Protein AF-A0A2M9Q7C4-F1 (afdb_monomer)

Secondary structure (DSSP, 8-state):
---EEEEEE-HHHHHHH--STTTT-TTSHHHHHHHHHHHHHHHTT-EEEEEEETTEEEEEEEE--HHHH-------

Solvent-accessible surface area (backbone 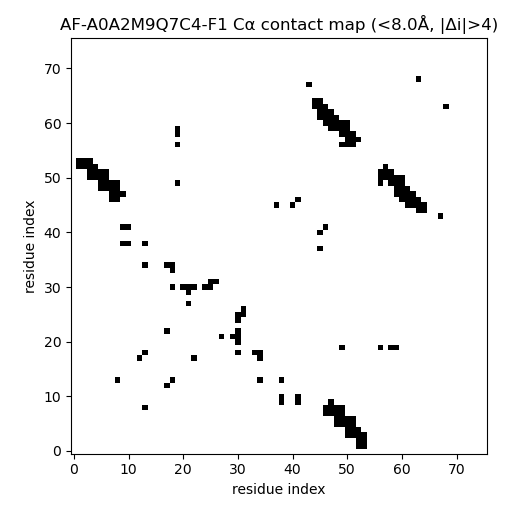atoms only — not comparable to full-atom values): 4735 Å² total; per-residue (Å²): 132,85,59,73,46,78,46,76,54,51,64,74,51,37,74,76,71,49,56,81,67,54,61,93,40,67,85,36,66,70,30,47,53,49,45,55,50,47,52,59,35,45,81,72,55,43,43,43,31,39,33,28,45,76,91,38,78,77,53,69,48,78,53,56,58,69,81,82,73,58,76,92,76,86,82,130

Radius of gyration: 14.43 Å; Cα contacts (8 Å, |Δi|>4): 90; chains: 1; bounding box: 52×28×27 Å

Sequence (76 aa):
MSKVELIELNNDLLEGIGSYCLRSKKKSSGYLNKNEWLNNRFEEGLKYVQVIDNKKQVGFIEYTEAENSSRVVHAD

pLDDT: mean 87.96, std 6.72, range [59.31, 95.44]

Foldseek 3Di:
DWDKDKDKDALVNCVVPFDPPCPVPCVDPVRVVVSVVVNVCVVVAWIKIFIATNNDGPDIDIDGPPVVVDDDDDDD

Nearest PDB structures (foldseek):
  1s60-assembly1_A-2  TM=5.798E-01  e=3.732E-01  Salmonella enterica subsp. enterica serovar Enteritidis
  2vbq-assembly1_A  TM=5.897E-01  e=1.481E+00  Salmonella enterica
  2g0b-assembly11_D  TM=4.629E-01  e=5.183E+00  uncultured bacterium

Organism: NCBI:txid582475

Mean predicted aligned error: 5.15 Å

Structure (mmCIF, N/CA/C/O backbone):
data_AF-A0A2M9Q7C4-F1
#
_entry.id   AF-A0A2M9Q7C4-F1
#
loop_
_atom_site.group_PDB
_atom_site.id
_atom_site.type_symbol
_atom_site.label_atom_id
_atom_site.label_alt_id
_atom_site.label_comp_id
_atom_site.label_asym_id
_atom_site.label_entity_id
_atom_site.label_seq_id
_atom_site.pdbx_PDB_ins_code
_atom_site.Cartn_x
_atom_site.Cartn_y
_atom_site.Cartn_z
_atom_site.occupancy
_atom_site.B_iso_or_equiv
_atom_site.auth_seq_id
_atom_site.auth_comp_id
_atom_site.auth_asym_id
_atom_site.auth_atom_id
_atom_site.pdbx_PDB_model_num
ATOM 1 N N . MET A 1 1 ? -21.139 -17.087 7.165 1.00 59.31 1 MET A N 1
ATOM 2 C CA . MET A 1 1 ? -19.861 -16.798 6.479 1.00 59.31 1 MET A CA 1
ATOM 3 C C . MET A 1 1 ? -19.612 -15.309 6.596 1.00 59.31 1 MET A C 1
ATOM 5 O O . MET A 1 1 ? -20.565 -14.558 6.419 1.00 59.31 1 MET A O 1
ATOM 9 N N . SER A 1 2 ? -18.409 -14.891 6.987 1.00 72.38 2 SER A N 1
ATOM 10 C CA . SER A 1 2 ? -18.084 -13.465 7.025 1.00 72.38 2 SER A CA 1
ATOM 11 C C . SER A 1 2 ? -17.932 -12.931 5.600 1.00 72.38 2 SER A C 1
ATOM 13 O O . SER A 1 2 ? -17.578 -13.678 4.683 1.00 72.38 2 SER A O 1
ATOM 15 N N . LYS A 1 3 ? -18.290 -11.663 5.393 1.00 88.94 3 LYS A N 1
ATOM 16 C CA . LYS A 1 3 ? -18.188 -11.026 4.080 1.00 88.94 3 LYS A CA 1
ATOM 17 C C . LYS A 1 3 ? -16.789 -10.433 3.958 1.00 88.94 3 LYS A C 1
ATOM 19 O O . LYS A 1 3 ? -16.489 -9.439 4.621 1.00 88.94 3 LYS A O 1
ATOM 24 N N . VAL A 1 4 ? -15.973 -11.057 3.114 1.00 94.12 4 VAL A N 1
ATOM 25 C CA . VAL A 1 4 ? -14.641 -10.567 2.757 1.00 94.12 4 VAL A CA 1
ATOM 26 C C . VAL A 1 4 ? -14.742 -9.736 1.483 1.00 94.12 4 VAL A C 1
ATOM 28 O O . VAL A 1 4 ? -15.325 -10.176 0.494 1.00 94.12 4 VAL A O 1
ATOM 31 N N . GLU A 1 5 ? -14.178 -8.535 1.515 1.00 94.62 5 GLU A N 1
ATOM 32 C CA . GLU A 1 5 ? -14.106 -7.599 0.395 1.00 94.62 5 GLU A CA 1
ATOM 33 C C . GLU A 1 5 ? -12.635 -7.294 0.095 1.00 94.62 5 GLU A C 1
ATOM 35 O O . GLU A 1 5 ? -11.832 -7.069 1.005 1.00 94.62 5 GLU A O 1
ATOM 40 N N . LEU A 1 6 ? -12.284 -7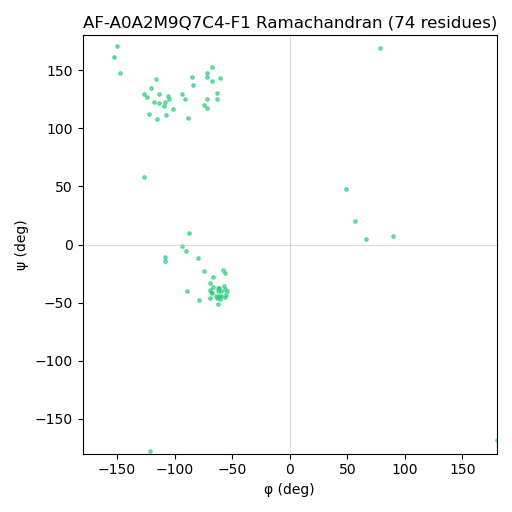.313 -1.190 1.00 94.81 6 LEU A N 1
ATOM 41 C CA . LEU A 1 6 ? -10.951 -6.994 -1.687 1.00 94.81 6 LEU A CA 1
ATOM 42 C C . LEU A 1 6 ? -11.019 -5.653 -2.407 1.00 94.81 6 LEU A C 1
ATOM 44 O O . LEU A 1 6 ? -11.765 -5.510 -3.373 1.00 94.81 6 LEU A O 1
ATOM 48 N N . ILE A 1 7 ? -10.258 -4.678 -1.919 1.00 93.31 7 ILE A N 1
ATOM 49 C CA . ILE A 1 7 ? -10.225 -3.327 -2.480 1.00 93.31 7 ILE A CA 1
ATOM 50 C C . ILE A 1 7 ? -8.828 -3.082 -3.030 1.00 93.31 7 ILE A C 1
ATOM 52 O O . ILE A 1 7 ? -7.880 -2.929 -2.262 1.00 93.31 7 ILE A O 1
ATOM 56 N N . GLU A 1 8 ? -8.698 -3.056 -4.353 1.00 94.50 8 GLU A N 1
ATOM 57 C CA . GLU A 1 8 ? -7.471 -2.604 -5.006 1.00 94.50 8 GLU A CA 1
ATOM 58 C C . GLU A 1 8 ? -7.348 -1.088 -4.849 1.00 94.50 8 GLU A C 1
ATOM 60 O O . GLU A 1 8 ? -8.271 -0.341 -5.174 1.00 94.50 8 GLU A O 1
ATOM 65 N N . LEU A 1 9 ? -6.224 -0.641 -4.298 1.00 93.38 9 LEU A N 1
ATOM 66 C CA . LEU A 1 9 ? -5.933 0.774 -4.147 1.00 93.38 9 LEU A CA 1
ATOM 67 C C . LEU A 1 9 ? -5.315 1.328 -5.427 1.00 93.38 9 LEU A C 1
ATOM 69 O O . LEU A 1 9 ? -4.496 0.683 -6.077 1.00 93.38 9 LEU A O 1
ATOM 73 N N . ASN A 1 10 ? -5.675 2.569 -5.715 1.00 91.00 10 ASN A N 1
ATOM 74 C CA . ASN A 1 10 ? -4.997 3.462 -6.641 1.00 91.00 10 ASN A CA 1
ATOM 75 C C . ASN A 1 10 ? -4.569 4.728 -5.874 1.00 91.00 10 ASN A C 1
ATOM 77 O O . ASN A 1 10 ? -4.785 4.819 -4.660 1.00 91.00 10 ASN A O 1
ATOM 81 N N . ASN A 1 11 ? -3.973 5.699 -6.564 1.00 89.62 11 ASN A N 1
ATOM 82 C CA . ASN A 1 11 ? -3.486 6.938 -5.952 1.00 89.62 11 ASN A CA 1
ATOM 83 C C . ASN A 1 11 ? -4.605 7.687 -5.196 1.00 89.62 11 ASN A C 1
ATOM 85 O O . ASN A 1 11 ? -4.419 8.050 -4.033 1.00 89.62 11 ASN A O 1
ATOM 89 N N . ASP A 1 12 ? -5.794 7.810 -5.798 1.00 87.88 12 ASP A N 1
ATOM 90 C CA . ASP A 1 12 ? -6.947 8.500 -5.197 1.00 87.88 12 ASP A CA 1
ATOM 91 C C . ASP A 1 12 ? -7.430 7.809 -3.909 1.00 87.88 12 ASP A C 1
ATOM 93 O O . ASP A 1 12 ? -7.667 8.437 -2.874 1.00 87.88 12 ASP A O 1
ATOM 97 N N . LEU A 1 13 ? -7.560 6.479 -3.946 1.00 87.12 13 LEU A N 1
ATOM 98 C CA . LEU A 1 13 ? -7.995 5.687 -2.797 1.00 87.12 13 LEU A CA 1
ATOM 99 C C . LEU A 1 13 ? -6.938 5.667 -1.691 1.00 87.12 13 LEU A C 1
ATOM 101 O O . LEU A 1 13 ? -7.292 5.623 -0.509 1.00 87.12 13 LEU A O 1
ATOM 105 N N . LEU A 1 14 ? -5.651 5.708 -2.042 1.00 87.06 14 LEU A N 1
ATOM 106 C CA . LEU A 1 14 ? -4.567 5.725 -1.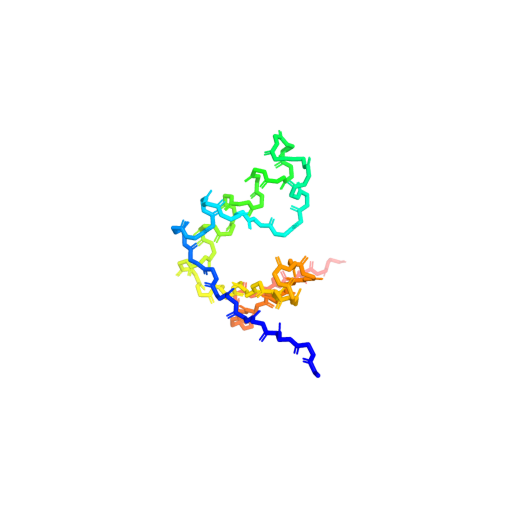068 1.00 87.06 14 LEU A CA 1
ATOM 107 C C . LEU A 1 14 ? -4.550 7.023 -0.253 1.00 87.06 14 LEU A C 1
ATOM 109 O O . LEU A 1 14 ? -4.293 6.958 0.948 1.00 87.06 14 LEU A O 1
ATOM 113 N N . GLU A 1 15 ? -4.864 8.176 -0.848 1.00 81.69 15 GLU A N 1
ATOM 114 C CA . GLU A 1 15 ? -4.929 9.449 -0.117 1.00 81.69 15 GLU A CA 1
ATOM 115 C C . GLU A 1 15 ? -6.010 9.422 0.982 1.00 81.69 15 GLU A C 1
ATOM 117 O O . GLU A 1 15 ? -5.778 9.868 2.111 1.00 81.69 15 GLU A O 1
ATOM 122 N N . GLY A 1 16 ? -7.166 8.814 0.696 1.00 79.31 16 GLY A N 1
ATOM 123 C CA . GLY A 1 16 ? -8.263 8.688 1.660 1.00 79.31 16 GLY A CA 1
ATOM 124 C C . GLY A 1 16 ? -8.065 7.573 2.694 1.00 79.31 16 GLY A C 1
ATOM 125 O O . GLY A 1 16 ? -8.260 7.778 3.897 1.00 79.31 16 GLY A O 1
ATOM 126 N N . ILE A 1 17 ? -7.691 6.376 2.235 1.00 82.44 17 ILE A N 1
ATOM 127 C CA . ILE A 1 17 ? -7.653 5.158 3.058 1.00 82.44 17 ILE A CA 1
ATOM 128 C C . ILE A 1 17 ? -6.287 4.986 3.738 1.00 82.44 17 ILE A C 1
ATOM 130 O O . ILE A 1 17 ? -6.217 4.630 4.920 1.00 82.44 17 ILE A O 1
ATOM 134 N N . GLY A 1 18 ? -5.207 5.283 3.017 1.00 82.19 18 GLY A N 1
ATOM 135 C CA . GLY A 1 18 ? -3.828 5.080 3.450 1.00 82.19 18 GLY A CA 1
ATOM 136 C C . GLY A 1 18 ? -3.340 3.636 3.351 1.00 82.19 18 GLY A C 1
ATOM 137 O O . GLY A 1 18 ? -4.110 2.691 3.155 1.00 82.19 18 GLY A O 1
ATOM 138 N N . SER A 1 19 ? -2.029 3.450 3.517 1.00 84.50 19 SER A N 1
ATOM 139 C CA . SER A 1 19 ? -1.434 2.117 3.637 1.00 84.50 19 SER A CA 1
ATOM 140 C C . SER A 1 19 ? -1.848 1.414 4.937 1.00 84.50 19 SER A C 1
ATOM 142 O O . SER A 1 19 ? -2.152 2.044 5.954 1.00 84.50 19 SER A O 1
ATOM 14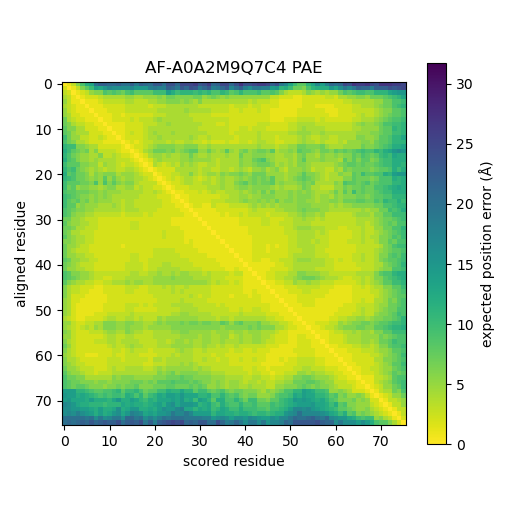4 N N . TYR A 1 20 ? -1.865 0.076 4.919 1.00 84.31 20 TYR A N 1
ATOM 145 C CA . TYR A 1 20 ? -2.242 -0.720 6.094 1.00 84.31 20 TYR A CA 1
ATOM 146 C C . TYR A 1 20 ? -1.269 -0.538 7.266 1.00 84.31 20 TYR A C 1
ATOM 148 O O . TYR A 1 20 ? -1.674 -0.406 8.428 1.00 84.31 20 TYR A O 1
ATOM 156 N N . CYS A 1 21 ? 0.030 -0.555 6.963 1.00 80.81 21 CYS A N 1
ATOM 157 C CA . CYS A 1 21 ? 1.093 -0.477 7.955 1.00 80.81 21 CYS A CA 1
ATOM 158 C C . CYS A 1 21 ? 1.111 0.897 8.626 1.00 80.81 21 CYS A C 1
ATOM 160 O O . CYS A 1 21 ? 0.939 1.920 7.978 1.00 80.81 21 CYS A O 1
ATOM 162 N N . LEU A 1 22 ? 1.350 0.932 9.941 1.00 81.50 22 LEU A N 1
ATOM 163 C CA . LEU A 1 22 ? 1.459 2.175 10.719 1.00 81.50 22 LEU A CA 1
ATOM 164 C C . LEU A 1 22 ? 0.232 3.107 10.633 1.00 81.50 22 LEU A C 1
ATOM 166 O O . LEU A 1 22 ? 0.331 4.273 11.010 1.00 81.50 22 LEU A O 1
ATOM 170 N N . ARG A 1 23 ? -0.948 2.602 10.246 1.00 82.06 23 ARG A N 1
ATOM 171 C CA . ARG A 1 23 ? -2.192 3.391 10.140 1.00 82.06 23 ARG A CA 1
ATOM 172 C C . ARG A 1 23 ? -2.614 4.120 11.424 1.00 82.06 23 ARG A C 1
ATOM 174 O O . ARG A 1 23 ? -3.312 5.127 11.360 1.00 82.06 23 ARG A O 1
ATOM 181 N N . SER A 1 24 ? -2.182 3.642 12.596 1.00 85.25 24 SER A N 1
ATOM 182 C CA . SER A 1 24 ? -2.395 4.306 13.894 1.00 85.25 24 SER A CA 1
ATOM 183 C C . SER A 1 24 ? -1.420 5.463 14.161 1.00 85.25 24 SER A C 1
ATOM 185 O O . SER A 1 24 ? -1.623 6.240 15.090 1.00 85.25 24 SER A O 1
ATOM 187 N N . LYS A 1 25 ? -0.369 5.601 13.346 1.00 89.31 25 LYS A N 1
ATOM 188 C CA . LYS A 1 25 ? 0.689 6.614 13.440 1.00 89.31 25 LYS A CA 1
ATOM 189 C C . LYS A 1 25 ? 0.842 7.354 12.104 1.00 89.31 25 LYS A C 1
ATOM 191 O O . LYS A 1 25 ? 1.932 7.402 11.535 1.00 89.31 25 LYS A O 1
ATOM 196 N N . LYS A 1 26 ? -0.240 7.986 11.632 1.00 87.25 26 LYS A N 1
ATOM 197 C CA . LYS A 1 26 ? -0.293 8.677 10.325 1.00 87.25 26 LYS A CA 1
ATOM 198 C C . LYS A 1 26 ? 0.745 9.795 10.131 1.00 87.25 26 LYS A C 1
ATOM 200 O O . LYS A 1 26 ? 1.056 10.151 9.007 1.00 87.25 26 LYS A O 1
ATOM 205 N N . LYS A 1 27 ? 1.284 10.355 11.218 1.00 89.44 27 LYS A N 1
ATOM 206 C CA . LYS A 1 27 ? 2.332 11.395 11.179 1.00 89.44 27 LYS A CA 1
ATOM 207 C C . LYS A 1 27 ? 3.754 10.836 11.277 1.00 89.44 27 LYS A C 1
ATOM 209 O O . LYS A 1 27 ? 4.707 11.604 11.313 1.00 89.44 27 LYS A O 1
ATOM 214 N N . SER A 1 28 ? 3.907 9.518 11.405 1.00 93.00 28 SER A N 1
ATOM 215 C CA . SER A 1 28 ? 5.234 8.908 11.452 1.00 93.00 28 SER A CA 1
ATOM 216 C C . SER A 1 28 ? 5.878 8.955 10.072 1.00 93.00 28 SER A C 1
ATOM 218 O O . SER A 1 28 ? 5.196 8.761 9.065 1.00 93.00 28 SER A O 1
ATOM 220 N N . SER A 1 29 ? 7.194 9.150 10.033 1.00 93.31 29 SER A N 1
ATOM 221 C CA . SER A 1 29 ? 7.966 9.118 8.787 1.00 93.31 29 SER A CA 1
ATOM 222 C C . SER A 1 29 ? 7.742 7.818 8.016 1.00 93.31 29 SER A C 1
ATOM 224 O O . SER A 1 29 ? 7.541 7.851 6.813 1.00 93.31 29 SER A O 1
ATOM 226 N N . GLY A 1 30 ? 7.670 6.676 8.707 1.00 89.44 30 GLY A N 1
ATOM 227 C CA . GLY A 1 30 ? 7.401 5.385 8.070 1.00 89.44 30 GLY A CA 1
ATOM 228 C C . GLY A 1 30 ? 6.058 5.327 7.334 1.00 89.44 30 GLY A C 1
ATOM 229 O O . GLY A 1 30 ? 5.994 4.778 6.239 1.00 89.44 30 GLY A O 1
ATOM 230 N N . TYR A 1 31 ? 4.997 5.910 7.901 1.00 91.94 31 TYR A N 1
ATOM 231 C CA . TYR A 1 31 ? 3.688 5.960 7.241 1.00 91.94 31 TYR A CA 1
ATOM 232 C C . TYR A 1 31 ? 3.701 6.896 6.027 1.00 91.94 31 TYR A C 1
ATOM 234 O O . TYR A 1 31 ? 3.221 6.524 4.958 1.00 91.94 31 TYR A O 1
ATOM 242 N N . LEU A 1 32 ? 4.280 8.091 6.185 1.00 91.31 32 LEU A N 1
ATOM 243 C CA . LEU A 1 32 ? 4.373 9.084 5.112 1.00 91.31 32 LEU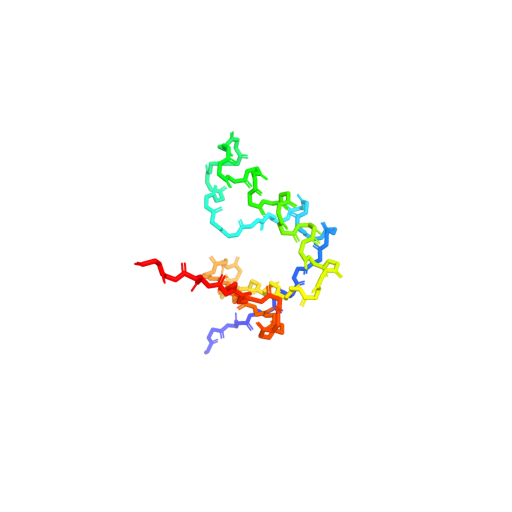 A CA 1
ATOM 244 C C . LEU A 1 32 ? 5.203 8.548 3.939 1.00 91.31 32 LEU A C 1
ATOM 246 O O . LEU A 1 32 ? 4.701 8.483 2.820 1.00 91.31 32 LEU A O 1
ATOM 250 N N . ASN A 1 33 ? 6.406 8.043 4.222 1.00 93.19 33 ASN A N 1
ATOM 251 C CA . ASN A 1 33 ? 7.311 7.496 3.214 1.00 93.19 33 ASN A CA 1
ATOM 252 C C . ASN A 1 33 ? 6.700 6.282 2.499 1.00 93.19 33 ASN A C 1
ATOM 254 O O . ASN A 1 33 ? 6.899 6.112 1.301 1.00 93.19 33 ASN A O 1
ATOM 258 N N . LYS A 1 34 ? 5.950 5.422 3.209 1.00 91.25 34 LYS A N 1
ATOM 259 C CA . LYS A 1 34 ? 5.289 4.268 2.578 1.00 91.25 34 LYS A CA 1
ATOM 260 C C . LYS A 1 34 ? 4.170 4.706 1.635 1.00 91.25 34 LYS A C 1
ATOM 262 O O . LYS A 1 34 ? 4.056 4.116 0.567 1.00 91.25 34 LYS A O 1
ATOM 267 N N . ASN A 1 35 ? 3.363 5.705 1.997 1.00 91.50 35 ASN A N 1
ATOM 268 C CA . ASN A 1 35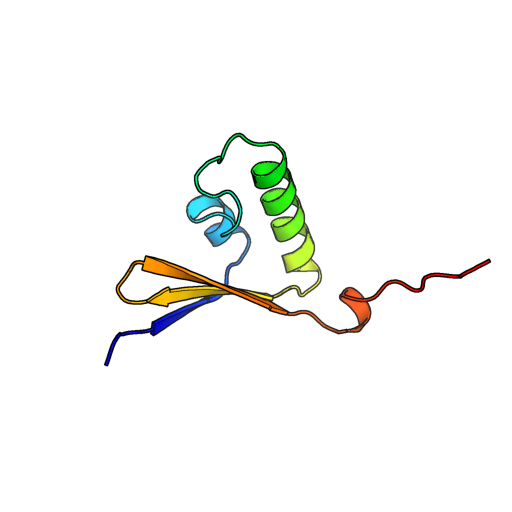 ? 2.309 6.202 1.106 1.00 91.50 35 ASN A CA 1
ATOM 269 C C . ASN A 1 35 ? 2.889 6.897 -0.131 1.00 91.50 35 ASN A C 1
ATOM 271 O O . ASN A 1 35 ? 2.413 6.660 -1.234 1.00 91.50 35 ASN A O 1
ATOM 275 N N . GLU A 1 36 ? 3.940 7.700 0.042 1.00 91.88 36 GLU A N 1
ATOM 276 C CA . GLU A 1 36 ? 4.652 8.324 -1.077 1.00 91.88 36 GLU A CA 1
ATOM 277 C C . GLU A 1 36 ? 5.248 7.264 -2.014 1.00 91.88 36 GLU A C 1
ATOM 279 O O . GLU A 1 36 ? 5.029 7.300 -3.222 1.00 91.88 36 GLU A O 1
ATOM 284 N N . TRP A 1 37 ? 5.920 6.254 -1.452 1.00 91.88 37 TRP A N 1
ATOM 285 C CA . TRP A 1 37 ? 6.454 5.138 -2.229 1.00 91.88 37 TRP A CA 1
ATOM 286 C C . TRP A 1 37 ? 5.352 4.378 -2.976 1.00 91.88 37 TRP A C 1
ATOM 288 O O . TRP A 1 37 ? 5.526 4.076 -4.151 1.00 91.88 37 TRP A O 1
ATOM 298 N N . LEU A 1 38 ? 4.215 4.086 -2.334 1.00 92.69 38 LEU A N 1
ATOM 299 C CA . LEU A 1 38 ? 3.099 3.383 -2.977 1.00 92.69 38 LEU A CA 1
ATOM 300 C C . LEU A 1 38 ? 2.530 4.168 -4.163 1.00 92.69 38 LEU A C 1
ATOM 302 O O . LEU A 1 38 ? 2.340 3.570 -5.216 1.00 92.69 38 LEU A O 1
ATOM 306 N N . ASN A 1 39 ? 2.329 5.482 -4.019 1.00 91.25 39 ASN A N 1
ATOM 307 C CA . ASN A 1 39 ? 1.853 6.334 -5.114 1.00 91.25 39 ASN A CA 1
ATOM 308 C C . ASN A 1 39 ? 2.750 6.237 -6.353 1.00 91.25 39 ASN A C 1
ATOM 310 O O . ASN A 1 39 ? 2.239 6.085 -7.458 1.00 91.25 39 ASN A O 1
ATOM 314 N N . ASN A 1 40 ? 4.072 6.256 -6.162 1.00 90.88 40 ASN A N 1
ATOM 315 C CA . ASN A 1 40 ? 5.022 6.135 -7.270 1.00 90.88 40 ASN A CA 1
ATOM 316 C C . ASN A 1 40 ? 5.000 4.724 -7.881 1.00 90.88 40 ASN A C 1
ATOM 318 O O . ASN A 1 40 ? 5.066 4.555 -9.092 1.00 90.88 40 ASN A O 1
ATOM 322 N N . ARG A 1 41 ? 4.879 3.683 -7.048 1.00 90.94 41 ARG A N 1
ATOM 323 C CA . ARG A 1 41 ? 4.919 2.291 -7.517 1.00 90.94 41 ARG A CA 1
ATOM 324 C C . ARG A 1 41 ? 3.655 1.832 -8.227 1.00 90.94 41 ARG A C 1
ATOM 326 O O . ARG A 1 41 ? 3.733 0.875 -8.993 1.00 90.94 41 ARG A O 1
ATOM 333 N N . PHE A 1 42 ? 2.512 2.470 -7.991 1.00 90.94 42 PHE A N 1
ATOM 334 C CA . PHE A 1 42 ? 1.289 2.158 -8.731 1.00 90.94 42 PHE A CA 1
ATOM 335 C C . PHE A 1 42 ? 1.452 2.418 -10.231 1.00 90.94 42 PHE A C 1
ATOM 337 O O . PHE A 1 42 ? 1.002 1.604 -11.036 1.00 90.94 42 PHE A O 1
ATOM 344 N N . GLU A 1 43 ? 2.170 3.479 -10.608 1.00 86.56 43 GLU A N 1
ATOM 345 C CA . GLU A 1 43 ? 2.496 3.777 -12.010 1.00 86.56 43 GLU A CA 1
ATOM 346 C C . GLU A 1 43 ? 3.449 2.736 -12.622 1.00 86.56 43 GLU A C 1
ATOM 348 O O . GLU A 1 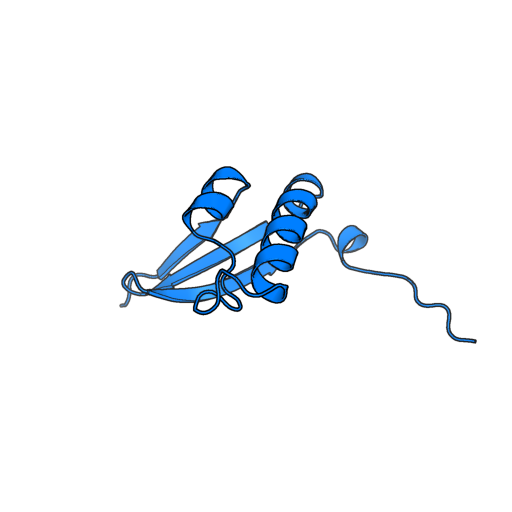43 ? 3.384 2.454 -13.814 1.00 86.56 43 GLU A O 1
ATOM 353 N N . GLU A 1 44 ? 4.276 2.097 -11.792 1.00 87.50 44 GLU A N 1
ATOM 354 C CA . GLU A 1 44 ? 5.201 1.020 -12.175 1.00 87.50 44 GLU A CA 1
ATOM 355 C C . GLU A 1 44 ? 4.554 -0.384 -12.135 1.00 87.50 44 GLU A C 1
ATOM 357 O O . GLU A 1 44 ? 5.242 -1.401 -12.227 1.00 87.50 44 GLU A O 1
ATOM 362 N N . GLY A 1 45 ? 3.229 -0.468 -11.969 1.00 89.44 45 GLY A N 1
ATOM 363 C CA . GLY A 1 45 ? 2.482 -1.727 -12.026 1.00 89.44 45 GLY A CA 1
ATOM 364 C C . GLY A 1 45 ? 2.335 -2.472 -10.695 1.00 89.44 45 GLY A C 1
ATOM 365 O O . GLY A 1 45 ? 1.803 -3.584 -10.682 1.00 89.44 45 GLY A O 1
ATOM 366 N N . LEU A 1 46 ? 2.742 -1.883 -9.560 1.00 93.38 46 LEU A N 1
ATOM 367 C CA . LEU A 1 46 ? 2.447 -2.459 -8.245 1.00 93.38 46 LEU A CA 1
ATOM 368 C C . LEU A 1 46 ? 0.937 -2.489 -7.999 1.00 93.38 46 LEU A C 1
ATOM 370 O O . LEU A 1 46 ? 0.246 -1.476 -8.090 1.00 93.38 46 LEU A O 1
ATOM 374 N N . LYS A 1 47 ? 0.442 -3.649 -7.580 1.00 94.88 47 LYS A N 1
ATOM 375 C CA . LYS A 1 47 ? -0.925 -3.851 -7.116 1.00 94.88 47 LYS A CA 1
ATOM 376 C C . LYS A 1 47 ? -0.944 -3.988 -5.605 1.00 94.88 47 LYS A C 1
ATOM 378 O O . LYS A 1 47 ? -0.257 -4.832 -5.031 1.00 94.88 47 LYS A O 1
ATOM 383 N N . TYR A 1 48 ? -1.752 -3.150 -4.964 1.00 94.69 48 TYR A N 1
ATOM 384 C CA . TYR A 1 48 ? -1.941 -3.146 -3.519 1.00 94.69 48 TYR A CA 1
ATOM 385 C C . TYR A 1 48 ? -3.416 -3.349 -3.203 1.00 94.69 48 TYR A C 1
ATOM 387 O O . TYR A 1 48 ? -4.243 -2.480 -3.465 1.00 94.69 48 TYR A O 1
ATOM 395 N N . VAL A 1 49 ? -3.752 -4.495 -2.621 1.00 95.44 49 VAL A N 1
ATOM 396 C CA . VAL A 1 49 ? -5.135 -4.883 -2.333 1.00 95.44 49 VAL A CA 1
ATOM 397 C C . VAL A 1 49 ? -5.346 -4.928 -0.832 1.00 95.44 49 VAL A C 1
ATOM 399 O O . VAL A 1 49 ? -4.677 -5.683 -0.132 1.00 95.44 49 VAL A O 1
ATOM 402 N N . GLN A 1 50 ? -6.293 -4.152 -0.315 1.00 93.56 50 GLN A N 1
ATOM 403 C CA . GLN A 1 50 ? -6.719 -4.246 1.075 1.00 93.56 50 GLN A CA 1
ATOM 404 C C . GLN A 1 50 ? -7.764 -5.340 1.255 1.00 93.56 50 GLN A C 1
ATOM 406 O O . GLN A 1 50 ? -8.709 -5.451 0.476 1.00 93.56 50 GLN A O 1
ATOM 411 N N . VAL A 1 51 ? -7.615 -6.111 2.331 1.00 94.38 51 VAL A N 1
ATOM 412 C CA . VAL A 1 51 ? -8.570 -7.149 2.721 1.00 94.38 51 VAL A CA 1
ATOM 413 C C . VAL A 1 51 ? -9.438 -6.608 3.849 1.00 94.38 51 VAL A C 1
ATOM 415 O O . VAL A 1 51 ? -8.941 -6.311 4.943 1.00 94.38 51 VAL A O 1
ATOM 418 N N . ILE A 1 52 ? -10.734 -6.482 3.582 1.00 92.50 52 ILE A N 1
ATOM 419 C CA . ILE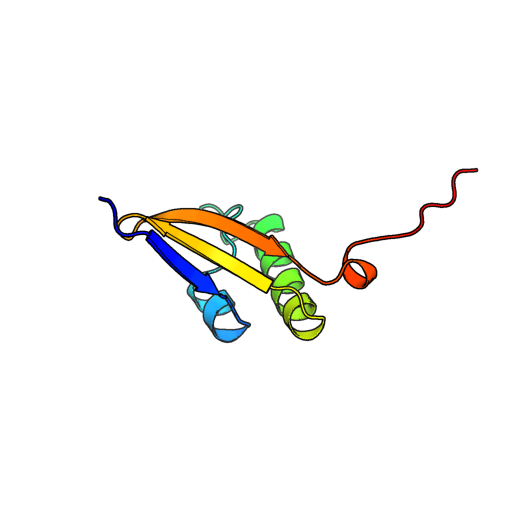 A 1 52 ? -11.744 -6.042 4.540 1.00 92.50 52 ILE A CA 1
ATOM 420 C C . ILE A 1 52 ? -12.607 -7.243 4.916 1.00 92.50 52 ILE A C 1
ATOM 422 O O . ILE A 1 52 ? -13.231 -7.847 4.056 1.00 92.50 52 ILE A O 1
ATOM 426 N N . ASP A 1 53 ? -12.683 -7.567 6.202 1.00 94.56 53 ASP A N 1
ATOM 427 C CA . ASP A 1 53 ? -13.602 -8.574 6.730 1.00 94.56 53 ASP A CA 1
ATOM 428 C C . ASP A 1 53 ? -14.560 -7.902 7.716 1.00 94.56 53 ASP A C 1
ATOM 430 O O . ASP A 1 53 ? -14.131 -7.238 8.663 1.00 94.56 53 ASP A O 1
ATOM 434 N N . ASN A 1 54 ? -15.869 -8.012 7.471 1.00 92.31 54 ASN A N 1
ATOM 435 C CA . ASN A 1 54 ? -16.911 -7.378 8.289 1.00 92.31 54 ASN A CA 1
ATOM 436 C C . ASN A 1 54 ? -16.651 -5.879 8.573 1.00 92.31 54 ASN A C 1
ATOM 438 O O . ASN A 1 54 ? -16.743 -5.423 9.714 1.00 92.31 54 ASN A O 1
ATOM 442 N N . LYS A 1 55 ? -16.320 -5.103 7.528 1.00 87.38 55 LYS A N 1
ATOM 443 C CA . LYS A 1 55 ? -15.975 -3.661 7.586 1.00 87.38 55 LYS A CA 1
ATOM 444 C C . LYS A 1 55 ? -14.674 -3.323 8.325 1.00 87.38 55 LYS A C 1
ATOM 446 O O . LYS A 1 55 ? -14.348 -2.147 8.476 1.00 87.38 55 LYS A O 1
ATOM 451 N N . LYS A 1 56 ? -13.910 -4.318 8.777 1.00 89.00 56 LYS A N 1
ATOM 452 C CA . LYS A 1 56 ? -12.601 -4.115 9.396 1.00 89.00 56 LYS A CA 1
ATOM 453 C C . LYS A 1 56 ? -11.515 -4.525 8.419 1.00 89.00 56 LYS A C 1
ATOM 455 O O . LYS A 1 56 ? -11.503 -5.642 7.923 1.00 89.00 56 LYS A O 1
ATOM 460 N N . GLN A 1 57 ? -10.555 -3.641 8.189 1.00 88.88 57 GLN A N 1
ATOM 461 C CA . GLN A 1 57 ? -9.366 -4.008 7.435 1.00 88.88 57 GLN A CA 1
ATOM 462 C C . GLN A 1 57 ? -8.478 -4.934 8.278 1.00 88.88 57 GLN A C 1
ATOM 464 O O . GLN A 1 57 ? -7.991 -4.530 9.347 1.00 88.88 57 GLN A O 1
ATOM 469 N N . VAL A 1 58 ? -8.291 -6.154 7.777 1.00 92.81 58 VAL A N 1
ATOM 470 C CA . VAL A 1 58 ? -7.598 -7.271 8.442 1.00 92.81 58 VAL A CA 1
ATOM 471 C C . VAL A 1 58 ? -6.238 -7.591 7.825 1.00 92.81 58 VAL A C 1
ATOM 473 O O . VAL A 1 58 ? -5.436 -8.281 8.449 1.00 92.81 58 VAL A O 1
ATOM 476 N N . GLY A 1 59 ? -5.951 -7.062 6.637 1.00 92.62 59 GLY A N 1
ATOM 477 C CA . GLY A 1 59 ? -4.670 -7.261 5.976 1.00 92.62 59 GLY A CA 1
ATOM 478 C C . GLY A 1 59 ? -4.585 -6.565 4.627 1.00 92.62 59 GLY A C 1
ATOM 479 O O . GLY A 1 59 ? -5.428 -5.733 4.274 1.00 92.62 59 GLY A O 1
ATOM 480 N N . PHE A 1 60 ? -3.542 -6.918 3.886 1.00 94.50 60 PHE A N 1
ATOM 481 C CA . PHE A 1 60 ? -3.313 -6.467 2.524 1.00 94.50 60 PHE A CA 1
ATOM 482 C C . PHE A 1 60 ? -2.493 -7.505 1.751 1.00 94.50 60 PHE A C 1
ATOM 484 O O . PHE A 1 60 ? -1.845 -8.362 2.354 1.00 94.50 60 PHE A O 1
ATOM 491 N N . ILE A 1 61 ? -2.532 -7.410 0.427 1.00 94.94 61 ILE A N 1
ATOM 492 C CA . ILE A 1 61 ? -1.740 -8.201 -0.510 1.00 94.94 61 ILE A CA 1
ATOM 493 C C . ILE A 1 61 ? -1.015 -7.213 -1.424 1.00 94.94 61 ILE A C 1
ATOM 495 O O . ILE A 1 61 ? -1.641 -6.308 -1.973 1.00 94.94 61 ILE A O 1
ATOM 499 N N . GLU A 1 62 ? 0.295 -7.385 -1.571 1.00 92.81 62 GLU A N 1
ATOM 500 C CA . GLU A 1 62 ? 1.132 -6.651 -2.522 1.00 92.81 62 GLU A CA 1
ATOM 501 C C . GLU A 1 62 ? 1.646 -7.630 -3.572 1.00 92.81 62 GLU A C 1
ATOM 503 O O . GLU A 1 62 ? 2.184 -8.683 -3.227 1.00 92.81 62 GLU A O 1
ATOM 508 N N . TYR A 1 63 ? 1.486 -7.288 -4.845 1.00 93.44 63 TYR A N 1
ATOM 509 C CA . TYR A 1 63 ? 2.075 -8.045 -5.941 1.00 93.44 63 TYR A CA 1
ATOM 510 C C . TYR A 1 63 ? 2.442 -7.114 -7.094 1.00 93.44 63 TYR A C 1
ATOM 512 O O . TYR A 1 63 ? 1.808 -6.089 -7.320 1.00 93.44 63 TYR A O 1
ATOM 520 N N . THR A 1 64 ? 3.509 -7.459 -7.797 1.00 92.88 64 THR A N 1
ATOM 521 C CA . THR A 1 64 ? 3.991 -6.761 -8.990 1.00 92.88 64 THR A CA 1
ATOM 522 C C . THR A 1 64 ? 4.690 -7.783 -9.881 1.00 92.88 64 THR A C 1
ATOM 524 O O . THR A 1 64 ? 4.896 -8.931 -9.471 1.00 92.88 64 THR A O 1
ATOM 527 N N . GLU A 1 65 ? 5.037 -7.391 -11.098 1.00 89.38 65 GLU A N 1
ATOM 528 C CA . GLU A 1 65 ? 5.844 -8.218 -11.988 1.00 89.38 65 GLU A CA 1
ATOM 529 C C . GLU A 1 65 ? 7.217 -8.501 -11.362 1.00 89.38 65 GLU A C 1
ATOM 531 O O . GLU A 1 65 ? 7.807 -7.655 -10.684 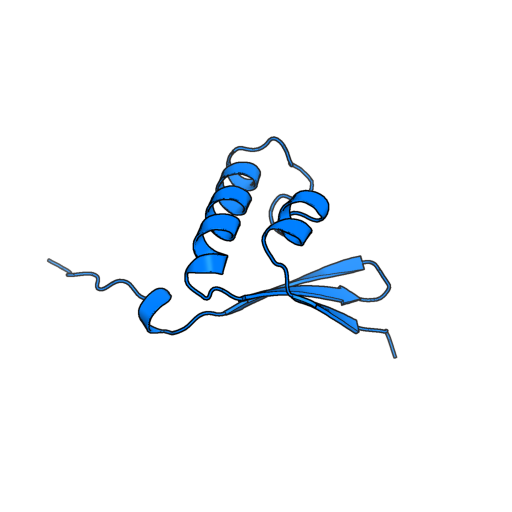1.00 89.38 65 GLU A O 1
ATOM 536 N N . ALA A 1 66 ? 7.743 -9.709 -11.579 1.00 85.88 66 ALA A N 1
ATOM 537 C CA . ALA A 1 66 ? 8.982 -10.152 -10.937 1.00 85.88 66 ALA A CA 1
ATOM 538 C C . ALA A 1 66 ? 10.167 -9.211 -11.236 1.00 85.88 66 ALA A C 1
ATOM 540 O O . ALA A 1 66 ? 10.990 -8.939 -10.355 1.00 85.88 66 ALA A O 1
ATOM 541 N N . GLU A 1 67 ? 10.188 -8.667 -12.453 1.00 84.19 67 GLU A N 1
ATOM 542 C CA . GLU A 1 67 ? 11.149 -7.694 -12.984 1.00 84.19 67 GLU A CA 1
ATOM 543 C C . GLU A 1 67 ? 11.231 -6.429 -12.116 1.00 84.19 67 GLU A C 1
ATOM 545 O O . GLU A 1 67 ? 12.319 -5.932 -11.838 1.00 84.19 67 GLU A O 1
ATOM 550 N N . ASN A 1 68 ? 10.087 -5.977 -11.595 1.00 82.25 68 ASN A N 1
ATOM 551 C CA . ASN A 1 68 ? 9.959 -4.770 -10.776 1.00 82.25 68 ASN A CA 1
ATOM 552 C C . ASN A 1 68 ? 10.125 -5.044 -9.269 1.00 82.25 68 ASN A C 1
ATOM 554 O O . ASN A 1 68 ? 10.134 -4.115 -8.460 1.00 82.25 68 ASN A O 1
ATOM 558 N N . SER A 1 69 ? 10.240 -6.317 -8.871 1.00 78.56 69 SER A N 1
ATOM 559 C CA . SER A 1 69 ? 10.328 -6.747 -7.463 1.00 78.56 69 SER A CA 1
ATOM 560 C C . SER A 1 69 ? 11.711 -7.239 -7.036 1.00 78.56 69 SER A C 1
ATOM 562 O O . SER A 1 69 ? 11.950 -7.455 -5.846 1.00 78.56 69 SER A O 1
ATOM 564 N N . SER A 1 70 ? 12.623 -7.434 -7.988 1.00 75.19 70 SER A N 1
ATOM 565 C CA . SER A 1 70 ? 13.931 -8.031 -7.744 1.00 75.19 70 SER A CA 1
ATOM 566 C C . SER A 1 70 ? 15.052 -7.037 -8.031 1.00 75.19 70 SER A C 1
ATOM 568 O O . SER A 1 70 ? 14.993 -6.226 -8.949 1.00 75.19 70 SER A O 1
ATOM 570 N N . ARG A 1 71 ? 16.099 -7.085 -7.205 1.00 74.25 71 ARG A N 1
ATOM 571 C CA . ARG A 1 71 ? 17.341 -6.347 -7.432 1.00 74.25 71 ARG A CA 1
ATOM 572 C C . ARG A 1 71 ? 18.479 -7.348 -7.444 1.00 74.25 71 ARG A C 1
ATOM 574 O O . ARG A 1 71 ? 18.638 -8.096 -6.481 1.00 74.25 71 ARG A O 1
ATOM 581 N N . VAL A 1 72 ? 19.290 -7.328 -8.496 1.00 78.50 72 VAL A N 1
ATOM 582 C CA . VAL A 1 72 ? 20.533 -8.102 -8.530 1.00 78.50 72 VAL A CA 1
ATOM 583 C C . VAL A 1 72 ? 21.459 -7.573 -7.436 1.00 78.50 72 VAL A C 1
ATOM 585 O O . VAL A 1 72 ? 21.733 -6.376 -7.362 1.00 78.50 72 VAL A O 1
ATOM 588 N N . VAL A 1 73 ? 21.919 -8.465 -6.564 1.00 83.81 73 VAL A N 1
ATOM 589 C CA . VAL A 1 73 ? 22.956 -8.161 -5.578 1.00 83.81 73 VAL A CA 1
ATOM 590 C C . VAL A 1 73 ? 24.219 -8.865 -6.045 1.00 83.81 73 VAL A C 1
ATOM 592 O O . VAL A 1 73 ? 24.272 -10.093 -6.056 1.00 83.81 73 VAL A O 1
ATOM 595 N N . HIS A 1 74 ? 25.217 -8.088 -6.456 1.00 80.81 74 HIS A N 1
ATOM 596 C CA . HIS A 1 74 ? 26.564 -8.610 -6.645 1.00 80.81 74 HIS A CA 1
ATOM 597 C C . HIS A 1 74 ? 27.175 -8.816 -5.258 1.00 80.81 74 HIS A C 1
ATOM 599 O O . HIS A 1 74 ? 27.224 -7.878 -4.463 1.00 80.81 74 HIS A O 1
ATOM 605 N N . ALA A 1 75 ? 27.542 -10.057 -4.948 1.00 78.62 75 ALA A N 1
ATOM 606 C CA . ALA A 1 75 ? 28.317 -10.380 -3.761 1.00 78.62 75 ALA A CA 1
ATOM 607 C C . ALA A 1 75 ? 29.803 -10.338 -4.142 1.00 78.62 75 ALA A C 1
ATOM 609 O O . ALA A 1 75 ? 30.184 -11.005 -5.106 1.00 78.62 75 ALA A O 1
ATOM 610 N N . ASP A 1 76 ? 30.582 -9.537 -3.412 1.00 71.81 76 ASP A N 1
ATOM 611 C CA . ASP A 1 76 ? 32.050 -9.513 -3.469 1.00 71.81 76 ASP A CA 1
ATOM 612 C C . ASP A 1 76 ? 32.656 -10.663 -2.647 1.00 71.81 76 ASP A C 1
ATOM 614 O O . ASP A 1 76 ? 32.093 -10.984 -1.569 1.00 71.81 76 ASP A O 1
#